Protein AF-A0A2X1BFC6-F1 (afdb_monomer_lite)

pLDDT: mean 88.23, std 8.53, range [53.25, 97.19]

Structure (mmCIF, N/CA/C/O backbone):
data_AF-A0A2X1BFC6-F1
#
_entry.id   AF-A0A2X1BFC6-F1
#
loop_
_atom_site.group_PDB
_atom_site.id
_atom_site.type_symbol
_atom_site.label_atom_id
_atom_site.label_alt_id
_atom_site.label_comp_id
_atom_site.label_asym_id
_atom_site.label_entity_id
_atom_site.label_seq_id
_atom_site.pdbx_PDB_ins_code
_atom_site.Cartn_x
_atom_site.Cartn_y
_atom_site.Cartn_z
_atom_site.occupancy
_atom_site.B_iso_or_equiv
_atom_site.auth_seq_id
_atom_site.auth_comp_id
_atom_site.auth_asym_id
_atom_site.auth_atom_id
_atom_site.pdbx_PDB_model_num
ATOM 1 N N . MET A 1 1 ? 3.446 5.743 -0.254 1.00 87.69 1 MET A N 1
ATOM 2 C CA . MET A 1 1 ? 4.754 5.543 -0.917 1.00 87.69 1 MET A CA 1
ATOM 3 C C . MET A 1 1 ? 5.551 4.439 -0.251 1.00 87.69 1 MET A C 1
ATOM 5 O O . MET A 1 1 ? 5.902 3.480 -0.920 1.00 87.69 1 MET A O 1
ATOM 9 N N . ASP A 1 2 ? 5.755 4.515 1.061 1.00 87.00 2 ASP A N 1
ATOM 10 C CA . ASP A 1 2 ? 6.468 3.485 1.826 1.00 87.00 2 ASP A CA 1
ATOM 11 C C . ASP A 1 2 ? 5.932 2.071 1.605 1.00 87.00 2 ASP A C 1
ATOM 13 O O . ASP A 1 2 ? 6.721 1.149 1.427 1.00 87.00 2 ASP A O 1
ATOM 17 N N . LEU A 1 3 ? 4.609 1.912 1.517 1.00 89.00 3 LEU A N 1
ATOM 18 C CA . LEU A 1 3 ? 3.996 0.620 1.226 1.00 89.00 3 LEU A CA 1
ATOM 19 C C . LEU A 1 3 ? 4.397 0.053 -0.147 1.00 89.00 3 LEU A C 1
ATOM 21 O O . LEU A 1 3 ? 4.711 -1.130 -0.225 1.00 89.00 3 LEU A O 1
ATOM 25 N N . LEU A 1 4 ? 4.439 0.881 -1.202 1.00 93.00 4 LEU A N 1
ATOM 26 C CA . LEU A 1 4 ? 4.860 0.450 -2.543 1.00 93.00 4 LEU A CA 1
ATOM 27 C C . LEU A 1 4 ? 6.284 -0.109 -2.496 1.00 93.00 4 LEU A C 1
ATOM 29 O O . LEU A 1 4 ? 6.527 -1.211 -2.979 1.00 93.00 4 LEU A O 1
ATOM 33 N N . LEU A 1 5 ? 7.213 0.643 -1.897 1.00 91.56 5 LEU A N 1
ATOM 34 C CA . LEU A 1 5 ? 8.611 0.227 -1.787 1.00 91.56 5 LEU A CA 1
ATOM 35 C C . LEU A 1 5 ? 8.722 -1.048 -0.954 1.00 91.56 5 LEU A C 1
ATOM 37 O O . LEU A 1 5 ? 9.316 -2.027 -1.394 1.00 91.56 5 LEU A O 1
ATOM 41 N N . SER A 1 6 ? 8.105 -1.075 0.225 1.00 89.19 6 SER A N 1
ATOM 42 C CA . SER A 1 6 ? 8.121 -2.261 1.077 1.00 89.19 6 SER A CA 1
ATOM 43 C C . SER A 1 6 ? 7.599 -3.492 0.342 1.00 89.19 6 SER A C 1
ATOM 45 O O . SER A 1 6 ? 8.228 -4.542 0.422 1.00 89.19 6 SER A O 1
ATOM 47 N N . PHE A 1 7 ? 6.513 -3.361 -0.423 1.00 91.19 7 PHE A N 1
ATOM 48 C CA . PHE A 1 7 ? 5.928 -4.473 -1.163 1.00 91.19 7 PHE A CA 1
ATOM 49 C C . PHE A 1 7 ? 6.791 -4.915 -2.353 1.00 91.19 7 PHE A C 1
ATOM 51 O O . PHE A 1 7 ? 7.059 -6.105 -2.495 1.00 91.19 7 PHE A O 1
ATOM 58 N N . TYR A 1 8 ? 7.305 -3.975 -3.153 1.00 93.56 8 TYR A N 1
ATOM 59 C CA . TYR A 1 8 ? 8.201 -4.262 -4.280 1.00 93.56 8 TYR A CA 1
ATOM 60 C C . TYR A 1 8 ? 9.441 -5.049 -3.839 1.00 93.56 8 TYR A C 1
ATOM 62 O O . TYR A 1 8 ? 9.759 -6.103 -4.386 1.00 93.56 8 TYR A O 1
ATOM 70 N N . PHE A 1 9 ? 10.127 -4.579 -2.798 1.00 91.12 9 PHE A N 1
ATOM 71 C CA . PHE A 1 9 ? 11.326 -5.250 -2.303 1.00 91.12 9 PHE A CA 1
ATOM 72 C C . PHE A 1 9 ? 11.017 -6.527 -1.504 1.00 91.12 9 PHE A C 1
ATOM 74 O O . PHE A 1 9 ? 11.853 -7.429 -1.435 1.00 91.12 9 PHE A O 1
ATOM 81 N N . PHE A 1 10 ? 9.822 -6.642 -0.920 1.00 89.38 10 PHE A N 1
ATOM 82 C CA . PHE A 1 10 ? 9.375 -7.889 -0.304 1.00 89.38 10 PHE A CA 1
ATOM 83 C C . PHE A 1 10 ? 9.189 -8.989 -1.356 1.00 89.38 10 PHE A C 1
ATOM 85 O O . PHE A 1 10 ? 9.731 -10.079 -1.185 1.00 89.38 10 PHE A O 1
ATOM 92 N N . LEU A 1 11 ? 8.538 -8.690 -2.487 1.00 90.62 11 LEU A N 1
ATOM 93 C CA . LEU A 1 11 ? 8.371 -9.648 -3.590 1.00 90.62 11 LEU A CA 1
ATOM 94 C C . LEU A 1 11 ? 9.706 -10.102 -4.205 1.00 90.62 11 LEU A C 1
ATOM 96 O O . LEU A 1 11 ? 9.785 -11.196 -4.745 1.00 90.62 11 LEU A O 1
ATOM 100 N N . ARG A 1 12 ? 10.777 -9.306 -4.090 1.00 89.62 12 ARG A N 1
ATOM 101 C CA . ARG A 1 12 ? 12.127 -9.703 -4.535 1.00 89.62 12 ARG A CA 1
ATOM 102 C C . ARG A 1 12 ? 12.796 -10.742 -3.637 1.00 89.62 12 ARG A C 1
ATOM 104 O O . ARG A 1 12 ? 13.711 -11.422 -4.089 1.00 89.62 12 ARG A O 1
ATOM 111 N N . THR A 1 13 ? 12.415 -10.807 -2.364 1.00 86.56 13 THR A N 1
ATOM 112 C CA . THR A 1 13 ? 13.144 -11.583 -1.345 1.00 86.56 13 THR A CA 1
ATOM 113 C C . THR A 1 13 ? 12.330 -12.730 -0.762 1.00 86.56 13 THR A C 1
ATOM 115 O O . THR A 1 13 ? 12.906 -13.679 -0.229 1.00 86.56 13 THR A O 1
ATOM 118 N N . MET A 1 14 ? 11.000 -12.675 -0.852 1.00 84.44 14 MET A N 1
ATOM 119 C CA . MET A 1 14 ? 10.147 -13.715 -0.297 1.00 84.44 14 MET A CA 1
ATOM 120 C C . MET A 1 14 ? 10.244 -15.029 -1.103 1.00 84.44 14 MET A C 1
ATOM 122 O O . MET A 1 14 ? 10.343 -15.004 -2.331 1.00 84.44 14 MET A O 1
ATOM 126 N N . PRO A 1 15 ? 10.144 -16.201 -0.451 1.00 84.25 15 PRO A N 1
ATOM 127 C CA . PRO A 1 15 ? 10.035 -17.478 -1.152 1.00 84.25 15 PRO A CA 1
ATOM 128 C C . PRO A 1 15 ? 8.805 -17.528 -2.070 1.00 84.25 15 PRO A C 1
ATOM 130 O O . PRO A 1 15 ? 7.766 -16.931 -1.779 1.00 84.25 15 PRO A O 1
ATOM 133 N N . HIS A 1 16 ? 8.887 -18.282 -3.168 1.00 81.88 16 HIS A N 1
ATOM 134 C CA . HIS A 1 16 ? 7.765 -18.440 -4.093 1.00 81.88 16 HIS A CA 1
ATOM 135 C C . HIS A 1 16 ? 6.589 -19.169 -3.417 1.00 81.88 16 HIS A C 1
ATOM 137 O O . HIS A 1 16 ? 6.662 -20.361 -3.133 1.00 81.88 16 HIS A O 1
ATOM 143 N N . GLN A 1 17 ? 5.477 -18.459 -3.206 1.00 79.06 17 GLN A N 1
ATOM 144 C CA . GLN A 1 17 ? 4.271 -18.978 -2.538 1.00 79.06 17 GLN A CA 1
ATOM 145 C C . GLN A 1 17 ? 3.107 -19.298 -3.496 1.00 79.06 17 GLN A C 1
ATOM 147 O O . GLN A 1 17 ? 2.010 -19.610 -3.049 1.00 79.06 17 GLN A O 1
ATOM 152 N N . GLY A 1 18 ? 3.308 -19.219 -4.818 1.00 80.25 18 GLY A N 1
ATOM 153 C CA . GLY A 1 18 ? 2.272 -19.580 -5.802 1.00 80.25 18 GLY A CA 1
ATOM 154 C C . GLY A 1 18 ? 1.211 -18.506 -6.070 1.00 80.25 18 GLY A C 1
ATOM 155 O O . GLY A 1 18 ? 0.283 -18.749 -6.837 1.00 80.25 18 GLY A O 1
ATOM 156 N N . LEU A 1 19 ? 1.347 -17.312 -5.489 1.00 85.56 19 LEU A N 1
ATOM 157 C CA . LEU A 1 19 ? 0.454 -16.182 -5.754 1.00 85.56 19 LEU A CA 1
ATOM 158 C C . LEU A 1 19 ? 0.660 -15.652 -7.181 1.00 85.56 19 LEU A C 1
ATOM 160 O O . LEU A 1 19 ? 1.794 -15.390 -7.580 1.00 85.56 19 LEU A O 1
ATOM 164 N N . ALA A 1 20 ? -0.427 -15.434 -7.931 1.00 89.94 20 ALA A N 1
ATOM 165 C CA . ALA A 1 20 ? -0.371 -15.018 -9.339 1.00 89.94 20 ALA A CA 1
ATOM 166 C C . ALA A 1 20 ? 0.431 -13.721 -9.560 1.00 89.94 20 ALA A C 1
ATOM 168 O O . ALA A 1 20 ? 1.233 -13.638 -10.488 1.00 89.94 20 ALA A O 1
ATOM 169 N N . LEU A 1 21 ? 0.265 -12.736 -8.670 1.00 90.56 21 LEU A N 1
ATOM 170 C CA . LEU A 1 21 ? 1.008 -11.475 -8.713 1.00 90.56 21 LEU A CA 1
ATOM 171 C C . LEU A 1 21 ? 2.512 -11.678 -8.485 1.00 90.56 21 LEU A C 1
ATOM 173 O O . LEU A 1 21 ? 3.322 -11.079 -9.184 1.00 90.56 21 LEU A O 1
ATOM 177 N N . HIS A 1 22 ? 2.882 -12.538 -7.532 1.00 93.31 22 HIS A N 1
ATOM 178 C CA . HIS A 1 22 ? 4.284 -12.829 -7.238 1.00 93.31 22 HIS A CA 1
ATOM 179 C C . HIS A 1 22 ? 4.929 -13.630 -8.375 1.00 93.31 22 HIS A C 1
ATOM 181 O O . HIS A 1 22 ? 6.036 -13.313 -8.791 1.00 93.31 22 HIS A O 1
ATOM 187 N N . ARG A 1 23 ? 4.211 -14.603 -8.948 1.00 92.38 23 ARG A N 1
ATOM 188 C CA . ARG A 1 23 ? 4.674 -15.333 -10.132 1.00 92.38 23 ARG A CA 1
ATOM 189 C C . ARG A 1 23 ? 4.960 -14.379 -11.291 1.00 92.38 23 ARG A C 1
ATOM 191 O O . ARG A 1 23 ? 6.058 -14.390 -11.825 1.00 92.38 23 ARG A O 1
ATOM 198 N N . ARG A 1 24 ? 4.011 -13.490 -11.602 1.00 93.56 24 ARG A N 1
ATOM 199 C CA . ARG A 1 24 ? 4.197 -12.452 -12.622 1.00 93.56 24 ARG A CA 1
ATOM 200 C C . ARG A 1 24 ? 5.412 -11.569 -12.329 1.00 93.56 24 ARG A C 1
ATOM 202 O O . ARG A 1 24 ? 6.182 -11.269 -13.231 1.00 93.56 24 ARG A O 1
ATOM 209 N N . PHE A 1 25 ? 5.588 -11.159 -11.074 1.00 95.12 25 PHE A N 1
ATOM 210 C CA . PHE A 1 25 ? 6.731 -10.355 -10.640 1.00 95.12 25 PHE A CA 1
ATOM 211 C C . PHE A 1 25 ? 8.072 -11.049 -10.895 1.00 95.12 25 PHE A C 1
ATOM 213 O O . PHE A 1 25 ? 8.996 -10.418 -11.400 1.00 95.12 25 PHE A O 1
ATOM 220 N N . LEU A 1 26 ? 8.168 -12.341 -10.583 1.00 93.38 26 LEU A N 1
ATOM 221 C CA . LEU A 1 26 ? 9.383 -13.125 -10.797 1.00 93.38 26 LEU A CA 1
ATOM 222 C C . LEU A 1 26 ? 9.641 -13.421 -12.279 1.00 93.38 26 LEU A C 1
ATOM 224 O O . LEU A 1 26 ? 10.794 -13.404 -12.702 1.00 93.38 26 LEU A O 1
ATOM 228 N N . ASP A 1 27 ? 8.584 -13.654 -13.059 1.00 93.25 27 ASP A N 1
ATOM 229 C CA . ASP A 1 27 ? 8.682 -13.928 -14.495 1.00 93.25 27 ASP A CA 1
ATOM 230 C C . ASP A 1 27 ? 9.085 -12.664 -15.284 1.00 93.25 27 ASP A C 1
ATOM 232 O O . ASP A 1 27 ? 9.949 -12.726 -16.158 1.00 93.25 27 ASP A O 1
ATOM 236 N N . GLU A 1 28 ? 8.485 -11.508 -14.973 1.00 95.56 28 GLU A N 1
ATOM 237 C CA . GLU A 1 28 ? 8.706 -10.248 -15.706 1.00 95.56 28 GLU A CA 1
ATOM 238 C C . GLU A 1 28 ? 9.875 -9.412 -15.163 1.00 95.56 28 GLU A C 1
ATOM 240 O O . GLU A 1 28 ? 10.400 -8.578 -15.898 1.00 95.56 28 GLU A O 1
ATOM 245 N N . GLN A 1 29 ? 10.271 -9.599 -13.897 1.00 94.75 29 GLN A N 1
ATOM 246 C CA . GLN A 1 29 ? 11.289 -8.796 -13.194 1.00 94.75 29 GLN A CA 1
ATOM 247 C C . GLN A 1 29 ? 11.133 -7.281 -13.451 1.00 94.75 29 GLN A C 1
ATOM 249 O O . GLN A 1 29 ? 12.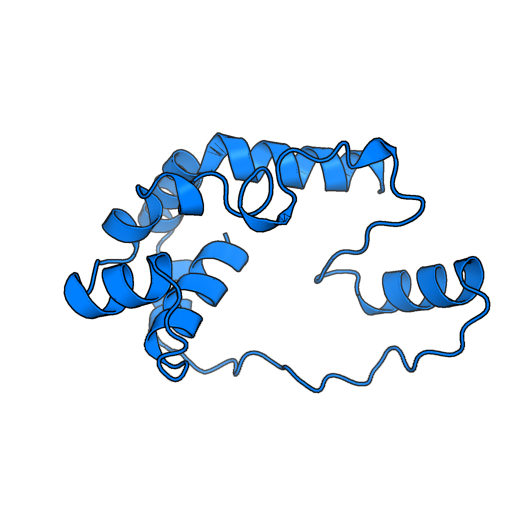064 -6.625 -13.930 1.00 94.75 29 GLN A O 1
ATOM 254 N N . PRO A 1 30 ? 9.942 -6.706 -13.190 1.00 97.19 30 PRO A N 1
ATOM 255 C CA . PRO A 1 30 ? 9.648 -5.331 -13.572 1.00 97.19 30 PRO A CA 1
ATOM 256 C C . PRO A 1 30 ? 10.527 -4.342 -12.801 1.00 97.19 30 PRO A C 1
ATOM 258 O O . PRO A 1 30 ? 10.850 -4.565 -11.634 1.00 97.19 30 PRO A O 1
ATOM 261 N N . THR A 1 31 ? 10.831 -3.190 -13.408 1.00 95.56 31 THR A N 1
ATOM 262 C CA . THR A 1 31 ? 11.322 -2.043 -12.629 1.00 95.56 31 THR A CA 1
ATOM 263 C C . THR A 1 31 ? 10.227 -1.550 -11.682 1.00 95.56 31 THR A C 1
ATOM 265 O O . THR A 1 31 ? 9.041 -1.834 -11.878 1.00 95.56 31 THR A O 1
ATOM 268 N N . LEU A 1 32 ? 10.600 -0.760 -10.673 1.00 95.62 32 LEU A N 1
ATOM 269 C CA . LEU A 1 32 ? 9.642 -0.176 -9.733 1.00 95.62 32 LEU A CA 1
ATOM 270 C C . LEU A 1 32 ? 8.536 0.627 -10.439 1.00 95.62 32 LEU A C 1
ATOM 272 O O . LEU A 1 32 ? 7.375 0.548 -10.047 1.00 95.62 32 LEU A O 1
ATOM 276 N N . GLU A 1 33 ? 8.880 1.374 -11.489 1.00 96.00 33 GLU A N 1
ATOM 277 C CA . GLU A 1 33 ? 7.937 2.174 -12.276 1.00 96.00 33 GLU A CA 1
ATOM 278 C C . GLU A 1 33 ? 6.938 1.277 -12.993 1.00 96.00 33 GLU A C 1
ATOM 280 O O . GLU A 1 33 ? 5.735 1.490 -12.881 1.00 96.00 33 GLU A O 1
ATOM 285 N N . VAL A 1 34 ? 7.428 0.246 -13.691 1.00 96.88 34 VAL A N 1
ATOM 286 C CA . VAL A 1 34 ? 6.570 -0.712 -14.397 1.00 96.88 34 VAL A CA 1
ATOM 287 C C . VAL A 1 34 ? 5.657 -1.419 -13.403 1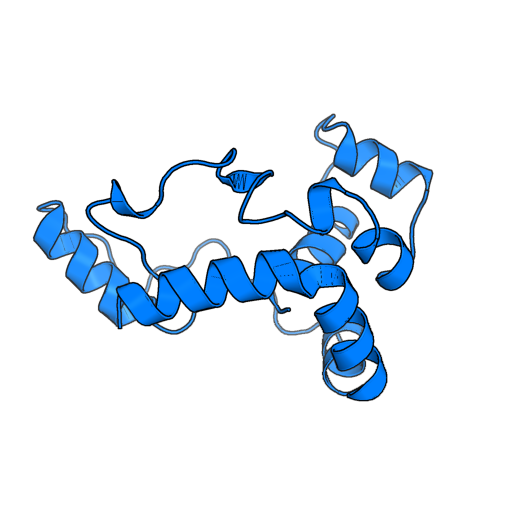.00 96.88 34 VAL A C 1
ATOM 289 O O . VAL A 1 34 ? 4.451 -1.499 -13.632 1.00 96.88 34 VAL A O 1
ATOM 292 N N . PHE A 1 35 ? 6.197 -1.857 -12.268 1.00 96.81 35 PHE A N 1
ATOM 293 C CA . PHE A 1 35 ? 5.425 -2.486 -11.203 1.00 96.81 35 PHE A CA 1
ATOM 294 C C . PHE A 1 35 ? 4.325 -1.563 -10.658 1.00 96.81 35 PHE A C 1
ATOM 296 O O . PHE A 1 35 ? 3.191 -2.000 -10.471 1.00 96.81 35 PHE A O 1
ATOM 303 N N . ALA A 1 36 ? 4.619 -0.273 -10.471 1.00 96.56 36 ALA A N 1
ATOM 304 C CA . ALA A 1 36 ? 3.651 0.715 -9.997 1.00 96.56 36 ALA A CA 1
ATOM 305 C C . ALA A 1 36 ? 2.488 0.957 -10.977 1.00 96.56 36 ALA A C 1
ATOM 307 O O . ALA A 1 36 ? 1.437 1.429 -10.552 1.00 96.56 36 ALA A O 1
ATOM 308 N N . THR A 1 37 ? 2.633 0.609 -12.262 1.00 96.00 37 THR A N 1
ATOM 309 C CA . THR A 1 37 ? 1.532 0.696 -13.243 1.00 96.00 37 THR A CA 1
ATOM 310 C C . THR A 1 37 ? 0.561 -0.482 -13.193 1.00 96.00 37 THR A C 1
ATOM 312 O O . THR A 1 37 ? -0.494 -0.445 -13.825 1.00 96.00 37 THR A O 1
ATOM 315 N N . TRP A 1 38 ? 0.891 -1.561 -12.481 1.00 95.62 38 TRP A N 1
ATOM 316 C CA . TRP A 1 38 ? 0.032 -2.738 -12.451 1.00 95.62 38 TRP A CA 1
ATOM 317 C C . TRP A 1 38 ? -1.252 -2.436 -11.681 1.00 95.62 38 TRP A C 1
ATOM 319 O O . TRP A 1 38 ? -1.204 -1.946 -10.556 1.00 95.62 38 TRP A O 1
ATOM 329 N N . ALA A 1 39 ? -2.408 -2.789 -12.250 1.00 93.38 39 ALA A N 1
ATOM 330 C CA . ALA A 1 39 ? -3.707 -2.467 -11.653 1.00 93.38 39 ALA A CA 1
ATOM 331 C C . ALA A 1 39 ? -3.857 -2.901 -10.172 1.00 93.38 39 ALA A C 1
ATOM 333 O O . ALA A 1 39 ? -4.340 -2.090 -9.382 1.00 93.38 39 ALA A O 1
ATOM 334 N N . PRO A 1 40 ? -3.392 -4.097 -9.738 1.00 92.75 40 PRO A N 1
ATOM 335 C CA . PRO A 1 40 ? -3.423 -4.475 -8.319 1.00 92.75 40 PRO A CA 1
ATOM 336 C C . PRO A 1 40 ? -2.520 -3.619 -7.417 1.00 92.75 40 PRO A C 1
ATOM 338 O O . PRO A 1 40 ? -2.742 -3.546 -6.213 1.00 92.75 40 PRO A O 1
ATOM 341 N N . ILE A 1 41 ? -1.491 -2.983 -7.977 1.00 95.12 41 ILE A N 1
ATOM 342 C CA . ILE A 1 41 ? -0.538 -2.139 -7.248 1.00 95.12 41 ILE A CA 1
ATOM 343 C C . ILE A 1 41 ? -1.049 -0.703 -7.147 1.00 95.12 41 ILE A C 1
ATOM 345 O O . ILE A 1 41 ? -0.937 -0.089 -6.089 1.00 95.12 41 ILE A O 1
ATOM 349 N N . GLN A 1 42 ? -1.695 -0.196 -8.199 1.00 94.19 42 GLN A N 1
ATOM 350 C CA . GLN A 1 42 ? -2.341 1.121 -8.187 1.00 94.19 42 GLN A CA 1
ATOM 351 C C . GLN A 1 42 ? -3.488 1.241 -7.184 1.00 94.19 42 GLN A C 1
ATOM 353 O O . GLN A 1 42 ? -3.883 2.352 -6.851 1.00 94.19 42 GLN A O 1
ATOM 358 N N . ARG A 1 43 ? -4.027 0.110 -6.719 1.00 91.31 43 ARG A N 1
ATOM 359 C CA . ARG A 1 43 ? -5.128 0.029 -5.748 1.00 91.31 43 ARG A CA 1
ATOM 360 C C . ARG A 1 43 ? -4.786 -0.929 -4.612 1.00 91.31 43 ARG A C 1
ATOM 362 O O . ARG A 1 43 ? -5.619 -1.727 -4.182 1.00 91.31 43 ARG A O 1
ATOM 369 N N . LEU A 1 44 ? -3.519 -0.919 -4.197 1.00 89.38 44 LEU A N 1
ATOM 370 C CA . LEU A 1 44 ? -2.972 -1.916 -3.285 1.00 89.38 44 LEU A CA 1
ATOM 371 C C . LEU A 1 44 ? -3.725 -1.948 -1.952 1.00 89.38 44 LEU A C 1
ATOM 373 O O . LEU A 1 44 ? -4.087 -3.025 -1.484 1.00 89.38 44 LEU A O 1
ATOM 377 N N . THR A 1 45 ? -3.991 -0.787 -1.352 1.00 87.31 45 THR A N 1
ATOM 378 C CA . THR A 1 45 ? -4.747 -0.729 -0.096 1.00 87.31 45 THR A CA 1
ATOM 379 C C . THR A 1 45 ? -6.246 -0.795 -0.346 1.00 87.31 45 THR A C 1
ATOM 381 O O . THR A 1 45 ? -6.912 -1.672 0.198 1.00 87.31 45 THR A O 1
ATOM 384 N N . SER A 1 46 ? -6.765 0.086 -1.198 1.00 87.06 46 SER A N 1
ATOM 385 C CA . SER A 1 46 ? -8.203 0.259 -1.434 1.00 87.06 46 SER A CA 1
ATOM 386 C C . SER A 1 46 ? -8.912 -1.007 -1.934 1.00 87.06 46 SER A C 1
ATOM 388 O O . SER A 1 46 ? -9.982 -1.345 -1.431 1.00 87.06 46 SER A O 1
ATOM 390 N N . GLU A 1 47 ? -8.307 -1.739 -2.872 1.00 90.00 47 GLU A N 1
ATOM 391 C CA . GLU A 1 47 ? -8.917 -2.916 -3.506 1.00 90.00 47 GLU A CA 1
ATOM 392 C C . GLU A 1 47 ? -8.153 -4.203 -3.193 1.00 90.00 47 GLU A C 1
ATOM 394 O O . GLU A 1 47 ? -8.738 -5.177 -2.735 1.00 90.00 47 GLU A O 1
ATOM 399 N N . THR A 1 48 ? -6.838 -4.243 -3.401 1.00 87.56 48 THR A N 1
ATOM 400 C CA . THR A 1 48 ? -6.095 -5.512 -3.324 1.00 87.56 48 THR A CA 1
ATOM 401 C C . THR A 1 48 ? -6.039 -6.078 -1.904 1.00 87.56 48 THR A C 1
ATOM 403 O O . THR A 1 48 ? -6.145 -7.291 -1.733 1.00 87.56 48 THR A O 1
ATOM 406 N N . PHE A 1 49 ? -5.886 -5.232 -0.881 1.00 87.88 49 PHE A N 1
ATOM 407 C CA . PHE A 1 49 ? -5.875 -5.670 0.519 1.00 87.88 49 PHE A CA 1
ATOM 408 C C . PHE A 1 49 ? -7.255 -5.643 1.166 1.00 87.88 49 PHE A C 1
ATOM 410 O O . PHE A 1 49 ? -7.614 -6.596 1.855 1.00 87.88 49 PHE A O 1
ATOM 417 N N . PHE A 1 50 ? -8.020 -4.568 0.966 1.00 88.44 50 PHE A N 1
ATOM 418 C CA . PHE A 1 50 ? -9.306 -4.388 1.644 1.00 88.44 50 PHE A CA 1
ATOM 419 C C . PHE A 1 50 ? -10.525 -4.725 0.780 1.00 88.44 50 PHE A C 1
ATOM 421 O O . PHE A 1 50 ? -11.638 -4.687 1.291 1.00 88.44 50 PHE A O 1
ATOM 428 N N . GLY A 1 51 ? -10.362 -5.086 -0.494 1.00 90.00 51 GLY A N 1
ATOM 429 C CA . GLY A 1 51 ? -11.456 -5.557 -1.352 1.00 90.00 51 GLY A CA 1
ATOM 430 C C . GLY A 1 51 ? -12.595 -4.553 -1.530 1.00 90.00 51 GLY A C 1
ATOM 431 O O . GLY A 1 51 ? -13.752 -4.969 -1.574 1.00 90.00 51 GLY A O 1
ATOM 432 N N . GLY A 1 52 ? -12.304 -3.248 -1.514 1.00 88.44 52 GLY A N 1
ATOM 433 C CA . GLY A 1 52 ? -13.328 -2.203 -1.574 1.00 88.44 52 GLY A CA 1
ATOM 434 C C . GLY A 1 52 ? -14.193 -2.106 -0.310 1.00 88.44 52 GLY A C 1
ATOM 435 O O . GLY A 1 52 ? -15.280 -1.526 -0.344 1.00 88.44 52 GLY A O 1
ATOM 436 N N . TYR A 1 53 ? -13.751 -2.687 0.811 1.00 91.81 53 TYR A N 1
ATOM 437 C CA . TYR A 1 53 ? -14.492 -2.667 2.068 1.00 91.81 53 TYR A CA 1
ATOM 438 C C . TYR A 1 53 ? -14.720 -1.238 2.580 1.00 91.81 53 TYR A C 1
ATOM 440 O O . TYR A 1 53 ? -13.835 -0.380 2.545 1.00 91.81 53 TYR A O 1
ATOM 448 N N . ASP A 1 54 ? -15.914 -0.989 3.126 1.00 90.19 54 ASP A N 1
ATOM 449 C CA . ASP A 1 54 ? -16.230 0.290 3.758 1.00 90.19 54 ASP A CA 1
ATOM 450 C C . ASP A 1 54 ? -15.525 0.411 5.115 1.00 90.19 54 ASP A C 1
ATOM 452 O O . ASP A 1 54 ? -16.036 -0.004 6.159 1.00 90.19 54 ASP A O 1
ATOM 456 N N . MET A 1 55 ? -14.350 1.036 5.096 1.00 90.56 55 MET A N 1
ATOM 457 C CA . MET A 1 55 ? -13.493 1.269 6.262 1.00 90.56 55 MET A CA 1
ATOM 458 C C . MET A 1 55 ? -14.175 2.057 7.394 1.00 90.56 55 MET A C 1
ATOM 460 O O . MET A 1 55 ? -13.728 2.008 8.542 1.00 90.56 55 MET A O 1
ATOM 464 N N . ARG A 1 56 ? -15.288 2.758 7.128 1.00 89.19 56 ARG A N 1
ATOM 465 C CA . ARG A 1 56 ? -16.071 3.443 8.174 1.00 89.19 56 ARG A CA 1
ATOM 466 C C . ARG A 1 56 ? -16.750 2.461 9.125 1.00 89.19 56 ARG A C 1
ATOM 468 O O . ARG A 1 56 ? -17.064 2.832 10.249 1.00 89.19 56 ARG A O 1
ATOM 475 N N . ARG A 1 57 ? -16.947 1.216 8.686 1.00 91.62 57 ARG A N 1
ATOM 476 C CA . ARG A 1 57 ? -17.537 0.135 9.486 1.00 91.62 57 AR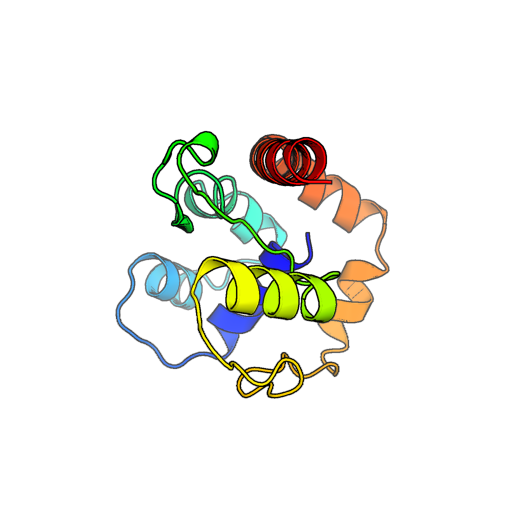G A CA 1
ATOM 477 C C . ARG A 1 57 ? -16.555 -0.497 10.469 1.00 91.62 57 ARG A C 1
ATOM 479 O O . ARG A 1 57 ? -16.966 -1.354 11.239 1.00 91.62 57 ARG A O 1
ATOM 486 N N . LEU A 1 58 ? -15.273 -0.137 10.409 1.00 90.56 58 LEU A N 1
ATOM 487 C CA . LEU A 1 58 ? -14.286 -0.584 11.384 1.00 90.56 58 LEU A CA 1
ATOM 488 C C . LEU A 1 58 ? -14.346 0.309 12.624 1.00 90.56 58 LEU A C 1
ATOM 490 O O . LEU A 1 58 ? -14.273 1.539 12.516 1.00 90.56 58 LEU A O 1
ATOM 494 N N . ASP A 1 59 ? -14.408 -0.327 13.792 1.00 90.25 59 ASP A N 1
ATOM 495 C CA . ASP A 1 59 ? -14.350 0.346 15.095 1.00 90.25 59 ASP A CA 1
ATOM 496 C C . ASP A 1 59 ? -12.967 0.961 15.361 1.00 90.25 59 ASP A C 1
ATOM 498 O O . ASP A 1 59 ? -12.825 1.926 16.115 1.00 90.25 59 ASP A O 1
ATOM 502 N N . PHE A 1 60 ? -11.933 0.419 14.710 1.00 91.81 60 PHE A N 1
ATOM 503 C CA . PHE A 1 60 ? -10.551 0.837 14.880 1.00 91.81 60 PHE A CA 1
ATOM 504 C C . PHE A 1 60 ? -9.733 0.676 13.591 1.00 91.81 60 PHE A C 1
ATOM 506 O O . PHE A 1 60 ? -9.826 -0.338 12.902 1.00 91.81 60 PHE A O 1
ATOM 513 N N . ILE A 1 61 ? -8.898 1.676 13.298 1.00 91.62 61 ILE A N 1
ATOM 514 C CA . ILE A 1 61 ? -7.866 1.653 12.257 1.00 91.62 61 ILE A CA 1
ATOM 515 C C . ILE A 1 61 ? -6.620 2.290 12.875 1.00 91.62 61 ILE A C 1
ATOM 517 O O . ILE A 1 61 ? -6.705 3.409 13.378 1.00 91.62 61 ILE A O 1
ATOM 521 N N . GLY A 1 62 ? -5.494 1.577 12.846 1.00 90.81 62 GLY A N 1
ATOM 522 C CA . GLY A 1 62 ? -4.198 2.077 13.305 1.00 90.81 62 GLY A CA 1
ATOM 523 C C . GLY A 1 62 ? -3.237 2.324 12.144 1.00 90.81 62 GLY A C 1
ATOM 524 O O . GLY A 1 62 ? -3.411 1.774 11.054 1.00 90.81 62 GLY A O 1
ATOM 525 N N . PHE A 1 63 ? -2.202 3.119 12.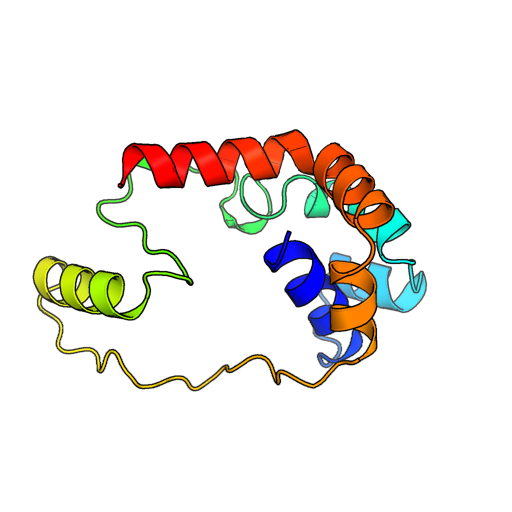397 1.00 90.00 63 PHE A N 1
ATOM 526 C CA . PHE A 1 63 ? -1.184 3.488 11.419 1.00 90.00 63 PHE A CA 1
ATOM 527 C C . PHE A 1 63 ? 0.209 3.085 11.898 1.00 90.00 63 PHE A C 1
ATOM 529 O O . PHE A 1 63 ? 0.490 2.964 13.091 1.00 90.00 63 PHE A O 1
ATOM 536 N N . HIS A 1 64 ? 1.110 2.861 10.944 1.00 85.88 64 HIS A N 1
ATOM 537 C CA . HIS A 1 64 ? 2.469 2.421 11.244 1.00 85.88 64 HIS A CA 1
ATOM 538 C C . HIS A 1 64 ? 3.241 3.482 12.047 1.00 85.88 64 HIS A C 1
ATOM 540 O O . HIS A 1 64 ? 3.955 3.158 12.995 1.00 85.88 64 HIS A O 1
ATOM 546 N N . GLU A 1 65 ? 3.068 4.754 11.696 1.00 85.62 65 GLU A N 1
ATOM 547 C CA . GLU A 1 65 ? 3.750 5.897 12.305 1.00 85.62 65 GLU A CA 1
ATOM 548 C C . GLU A 1 65 ? 3.285 6.164 13.743 1.00 85.62 65 GLU A C 1
ATOM 550 O O . GLU A 1 65 ? 4.066 6.631 14.567 1.00 85.62 65 GLU A O 1
ATOM 555 N N . THR A 1 66 ? 2.032 5.830 14.059 1.00 89.19 66 THR A N 1
ATOM 556 C CA . THR A 1 66 ? 1.408 6.005 15.381 1.00 89.19 66 THR A CA 1
ATOM 557 C C . THR A 1 66 ? 1.197 4.678 16.105 1.00 89.19 66 THR A C 1
ATOM 559 O O . THR A 1 66 ? 0.429 4.608 17.062 1.00 89.19 66 THR A O 1
ATOM 562 N N . ARG A 1 67 ? 1.927 3.625 15.707 1.00 86.69 67 ARG A N 1
ATOM 563 C CA . ARG A 1 67 ? 1.718 2.252 16.185 1.00 86.69 67 ARG A CA 1
ATOM 564 C C . ARG A 1 67 ? 1.665 2.123 17.707 1.00 86.69 67 ARG A C 1
ATOM 566 O O . ARG A 1 67 ? 0.814 1.402 18.204 1.00 86.69 67 ARG A O 1
ATOM 573 N N . GLY A 1 68 ? 2.573 2.762 18.447 1.00 87.94 68 GLY A N 1
ATOM 574 C CA . GLY A 1 68 ? 2.599 2.670 19.915 1.00 87.94 68 GLY A CA 1
ATOM 575 C C . GLY A 1 68 ? 1.277 3.139 20.546 1.00 87.94 68 GLY A C 1
ATOM 576 O O . GLY A 1 68 ? 0.579 2.328 21.158 1.00 87.94 68 GLY A O 1
ATOM 577 N N . PRO A 1 69 ? 0.892 4.414 20.344 1.00 90.38 69 PRO A N 1
ATOM 578 C CA . PRO A 1 69 ? -0.416 4.934 20.747 1.00 90.38 69 PRO A CA 1
ATOM 579 C C . PRO A 1 69 ? -1.609 4.116 20.225 1.00 90.38 69 PRO A C 1
ATOM 581 O O . PRO A 1 69 ? -2.544 3.837 20.976 1.00 90.38 69 PRO A O 1
ATOM 584 N N . ASP A 1 70 ? -1.562 3.681 18.966 1.00 91.62 70 ASP A N 1
ATOM 585 C CA . ASP A 1 70 ? -2.639 2.920 18.329 1.00 91.62 70 ASP A CA 1
ATOM 586 C C . ASP A 1 70 ? -2.833 1.538 18.964 1.00 91.62 70 ASP A C 1
ATOM 588 O O . ASP A 1 70 ? -3.962 1.127 19.222 1.00 91.62 70 ASP A O 1
ATOM 592 N N . MET A 1 71 ? -1.747 0.841 19.301 1.00 90.19 71 MET A N 1
ATOM 593 C CA . MET A 1 71 ? -1.807 -0.444 20.001 1.00 90.19 71 MET A CA 1
ATOM 594 C C . MET A 1 71 ? -2.400 -0.303 21.407 1.00 90.19 71 MET A C 1
ATOM 596 O O . MET A 1 71 ? -3.188 -1.149 21.825 1.00 90.19 71 MET A O 1
ATOM 600 N N . LEU A 1 72 ? -2.079 0.777 22.129 1.00 89.94 72 LEU A N 1
ATOM 601 C CA . LEU A 1 72 ? -2.676 1.053 23.440 1.00 89.94 72 LEU A CA 1
ATOM 602 C C . LEU A 1 72 ? -4.184 1.314 23.334 1.00 89.94 72 LEU A C 1
ATOM 604 O O . LEU A 1 72 ? -4.963 0.798 24.138 1.00 89.94 72 LEU A O 1
ATOM 608 N N . ARG A 1 73 ? -4.611 2.073 22.321 1.00 91.12 73 ARG A N 1
ATOM 609 C CA . ARG A 1 73 ? -6.033 2.321 22.057 1.00 91.12 73 ARG A CA 1
ATOM 610 C C . ARG A 1 73 ? -6.767 1.036 21.665 1.00 91.12 73 ARG A C 1
ATOM 612 O O . ARG A 1 73 ? -7.866 0.797 22.160 1.00 91.12 73 ARG A O 1
ATOM 619 N N . LEU A 1 74 ? -6.158 0.197 20.827 1.00 91.62 74 LEU A N 1
ATOM 620 C CA . LEU A 1 74 ? -6.710 -1.106 20.456 1.00 91.62 74 LEU A CA 1
ATOM 621 C C . LEU A 1 74 ? -6.874 -2.019 21.677 1.00 91.62 74 LEU A C 1
ATOM 623 O O . LEU A 1 74 ? -7.930 -2.623 21.837 1.00 91.62 74 LEU A O 1
ATOM 627 N N . ASN A 1 75 ? -5.875 -2.076 22.562 1.00 90.38 75 ASN A N 1
ATOM 628 C CA . ASN A 1 75 ? -5.951 -2.830 23.817 1.00 90.38 75 ASN A CA 1
ATOM 629 C C . ASN A 1 75 ? -7.162 -2.423 24.659 1.00 90.38 75 ASN A C 1
ATOM 631 O O . ASN A 1 75 ? -7.912 -3.285 25.116 1.00 90.38 75 ASN A O 1
ATOM 635 N N . ALA A 1 76 ? -7.380 -1.114 24.819 1.00 90.81 76 ALA A N 1
ATOM 636 C CA . ALA A 1 76 ? -8.511 -0.590 25.576 1.00 90.81 76 ALA A CA 1
ATOM 637 C C . ALA A 1 76 ? -9.864 -0.960 24.943 1.00 90.81 76 ALA A C 1
ATOM 639 O O . ALA A 1 76 ? -10.786 -1.336 25.662 1.00 90.81 76 ALA A O 1
ATOM 640 N N . LEU A 1 77 ? -9.978 -0.891 23.611 1.00 91.12 77 LEU A N 1
ATOM 641 C CA . LEU A 1 77 ? -11.208 -1.237 22.887 1.00 91.12 77 LEU A CA 1
ATOM 642 C C . LEU A 1 77 ? -11.502 -2.741 22.897 1.00 91.12 77 LEU A C 1
ATOM 644 O O . LEU A 1 77 ? -12.656 -3.141 23.016 1.00 91.12 77 LEU A O 1
ATOM 648 N N . ALA A 1 78 ? -10.469 -3.572 22.768 1.00 90.69 78 ALA A N 1
ATOM 649 C CA . ALA A 1 78 ? -10.607 -5.021 22.664 1.00 90.69 78 ALA A CA 1
ATOM 650 C C . ALA A 1 78 ? -10.586 -5.744 24.024 1.00 90.69 78 ALA A C 1
ATOM 652 O O . ALA A 1 78 ? -10.805 -6.952 24.071 1.00 90.69 78 ALA A O 1
ATOM 653 N N . GLY A 1 79 ? -10.287 -5.039 25.123 1.00 91.12 79 GLY A N 1
ATOM 654 C CA . GLY A 1 79 ? -10.069 -5.658 26.434 1.00 91.12 79 GLY A CA 1
ATOM 655 C C . GLY A 1 79 ? -8.841 -6.577 26.462 1.00 91.12 79 GLY A C 1
ATOM 656 O O . GLY A 1 79 ? -8.827 -7.567 27.191 1.00 91.12 79 GLY A O 1
ATOM 657 N N . LEU A 1 80 ? -7.827 -6.276 25.644 1.00 86.50 80 LEU A N 1
ATOM 658 C CA . LEU A 1 80 ? -6.605 -7.070 25.497 1.00 86.50 80 LEU A CA 1
ATOM 659 C C . LEU A 1 80 ? -5.409 -6.390 26.171 1.00 86.50 80 LEU A C 1
ATOM 661 O O . LEU A 1 80 ? -5.388 -5.180 26.382 1.00 86.50 80 LEU A O 1
ATOM 665 N N . GLN A 1 81 ? -4.373 -7.178 26.459 1.00 82.38 81 GLN A N 1
ATOM 666 C CA . GLN A 1 81 ? -3.076 -6.696 26.940 1.00 82.38 81 GLN A CA 1
ATOM 667 C C . GLN A 1 81 ? -1.975 -7.074 25.943 1.00 82.38 81 GLN A C 1
ATOM 669 O O . GLN A 1 81 ? -1.141 -7.934 26.211 1.00 82.38 81 GLN A O 1
ATOM 674 N N . LEU A 1 82 ? -1.998 -6.470 24.753 1.00 79.69 82 LEU A N 1
ATOM 675 C CA . LEU A 1 82 ? -0.931 -6.644 23.766 1.00 79.69 82 LEU A CA 1
ATOM 676 C C . LEU A 1 82 ? 0.279 -5.789 24.155 1.00 79.69 82 LEU A C 1
ATOM 678 O O . LEU A 1 82 ? 0.115 -4.626 24.522 1.00 79.69 82 LEU A O 1
ATOM 682 N N . GLU A 1 83 ? 1.486 -6.336 24.027 1.00 82.31 83 GLU A N 1
ATOM 683 C CA . GLU A 1 83 ? 2.739 -5.606 24.249 1.00 82.31 83 GLU A CA 1
ATOM 684 C C . GLU A 1 83 ? 3.014 -4.641 23.082 1.00 82.31 83 GLU A C 1
ATOM 686 O O . GLU A 1 83 ? 3.339 -5.094 21.978 1.00 82.31 83 GLU A O 1
ATOM 691 N N . PRO A 1 84 ? 2.932 -3.309 23.279 1.00 76.69 84 PRO A N 1
ATOM 692 C CA . PRO A 1 84 ? 3.069 -2.362 22.176 1.00 76.69 84 PRO A CA 1
ATOM 693 C C . PRO A 1 84 ? 4.469 -2.350 21.567 1.00 76.69 84 PRO A C 1
ATOM 695 O O . PRO A 1 84 ? 4.611 -1.970 20.415 1.00 76.69 84 PRO A O 1
ATOM 698 N N . GLU A 1 85 ? 5.506 -2.777 22.287 1.00 79.44 85 GLU A N 1
ATOM 699 C CA . GLU A 1 85 ? 6.894 -2.681 21.816 1.00 79.44 85 GLU A CA 1
ATOM 700 C C . GLU A 1 85 ? 7.386 -3.905 21.044 1.00 79.44 85 GLU A C 1
ATOM 702 O O . GLU A 1 85 ? 8.379 -3.820 20.320 1.00 79.44 85 GLU A O 1
ATOM 707 N N . ARG A 1 86 ? 6.679 -5.035 21.122 1.00 79.75 86 ARG A N 1
ATOM 708 C CA . ARG A 1 86 ? 7.092 -6.249 20.419 1.00 79.75 86 ARG A CA 1
ATOM 709 C C . ARG A 1 86 ? 6.942 -6.075 18.906 1.00 79.75 86 ARG A C 1
ATOM 711 O O . ARG A 1 86 ? 5.865 -5.716 18.422 1.00 79.75 86 ARG A O 1
ATOM 718 N N . ARG A 1 87 ? 8.019 -6.324 18.152 1.00 72.31 87 ARG A N 1
ATOM 719 C CA . ARG A 1 87 ? 8.070 -6.216 16.683 1.00 72.31 87 ARG A CA 1
ATOM 720 C C . ARG A 1 87 ? 8.787 -7.427 16.089 1.00 72.31 87 ARG A C 1
ATOM 722 O O . ARG A 1 87 ? 10.008 -7.439 16.007 1.00 72.31 87 ARG A O 1
ATOM 729 N N . ASP A 1 88 ? 8.017 -8.409 15.630 1.00 70.81 88 ASP A N 1
ATOM 730 C CA . ASP A 1 88 ? 8.582 -9.651 15.080 1.00 70.81 88 ASP A CA 1
ATOM 731 C C . ASP A 1 88 ? 8.932 -9.517 13.576 1.00 70.81 88 ASP A C 1
ATOM 733 O O . ASP A 1 88 ? 9.825 -10.196 13.084 1.00 70.81 88 ASP A O 1
ATOM 737 N N . ASN A 1 89 ? 8.296 -8.580 12.857 1.00 63.59 89 ASN A N 1
ATOM 738 C CA . ASN A 1 89 ? 8.498 -8.332 11.420 1.00 63.59 89 ASN A CA 1
ATOM 739 C C . ASN A 1 89 ? 9.023 -6.911 11.162 1.00 63.59 89 ASN A C 1
ATOM 741 O O . ASN A 1 89 ? 8.304 -6.043 10.662 1.00 63.59 89 ASN A O 1
ATOM 745 N N . VAL A 1 90 ? 10.273 -6.642 11.539 1.00 65.00 90 VAL A N 1
ATOM 746 C CA . VAL A 1 90 ? 10.916 -5.352 11.254 1.00 65.00 90 VAL A CA 1
ATOM 747 C C . VAL A 1 90 ? 11.512 -5.393 9.852 1.00 65.00 90 VAL A C 1
ATOM 749 O O . VAL A 1 90 ? 12.361 -6.228 9.551 1.00 65.00 90 VAL A O 1
ATOM 752 N N . THR A 1 91 ? 11.084 -4.471 8.989 1.00 63.91 91 THR A N 1
ATOM 753 C CA . THR A 1 91 ? 11.766 -4.259 7.707 1.00 63.91 91 THR A CA 1
ATOM 754 C C . THR A 1 91 ? 13.201 -3.836 8.008 1.00 63.91 91 THR A C 1
ATOM 756 O O . THR A 1 91 ? 13.406 -2.824 8.677 1.00 63.91 91 THR A O 1
ATOM 759 N N . MET A 1 92 ? 14.193 -4.607 7.555 1.00 59.75 92 MET A N 1
ATOM 760 C CA . MET A 1 92 ? 15.594 -4.242 7.749 1.00 59.75 92 MET A CA 1
ATOM 761 C C . MET A 1 92 ? 15.875 -2.907 7.049 1.00 59.75 92 MET A C 1
ATOM 763 O O . MET A 1 92 ? 15.833 -2.801 5.823 1.00 59.75 92 MET A O 1
ATOM 767 N N . ASN A 1 93 ? 16.146 -1.874 7.846 1.00 53.25 93 ASN A N 1
ATOM 768 C CA . ASN A 1 93 ? 16.635 -0.589 7.364 1.00 53.25 93 ASN A CA 1
ATOM 769 C C . ASN A 1 93 ? 18.105 -0.767 6.970 1.00 53.25 93 ASN A C 1
ATOM 771 O O . ASN A 1 93 ? 18.990 -0.671 7.813 1.00 53.25 93 ASN A O 1
ATOM 775 N N . GLY A 1 94 ? 18.361 -1.087 5.707 1.00 54.34 94 GLY A N 1
ATOM 776 C CA . GLY A 1 94 ? 19.729 -1.243 5.198 1.00 54.34 94 GLY A CA 1
ATOM 777 C C . GLY A 1 94 ? 19.837 -1.344 3.681 1.00 54.34 94 GLY A C 1
ATOM 778 O O . GLY A 1 94 ? 20.912 -1.613 3.162 1.00 54.34 94 GLY A O 1
ATOM 779 N N . ASP A 1 95 ? 18.733 -1.147 2.965 1.00 69.12 95 ASP A N 1
ATOM 780 C CA . ASP A 1 95 ? 18.693 -1.318 1.521 1.00 69.12 95 ASP A CA 1
ATOM 781 C C . ASP A 1 95 ? 19.055 0.023 0.864 1.00 69.12 95 ASP A C 1
ATOM 783 O O . ASP A 1 95 ? 18.211 0.918 0.759 1.00 69.12 95 ASP A O 1
ATOM 787 N N . THR A 1 96 ? 20.329 0.198 0.495 1.00 83.88 96 THR A N 1
ATOM 788 C CA . THR A 1 96 ? 20.857 1.423 -0.139 1.00 83.88 96 THR A CA 1
ATOM 789 C C . THR A 1 96 ? 19.983 1.860 -1.315 1.00 83.88 96 THR A C 1
ATOM 791 O O . THR A 1 96 ? 19.637 3.033 -1.427 1.00 83.88 96 THR A O 1
ATOM 794 N N . GLU A 1 97 ? 19.499 0.897 -2.104 1.00 87.00 97 GLU A N 1
ATOM 795 C CA . GLU A 1 97 ? 18.596 1.128 -3.235 1.00 87.00 97 GLU A CA 1
ATOM 796 C C . GLU A 1 97 ? 17.279 1.804 -2.803 1.00 87.00 97 GLU A C 1
ATOM 798 O O . GLU A 1 97 ? 16.813 2.751 -3.438 1.00 87.00 97 GLU A O 1
ATOM 803 N N . ARG A 1 98 ? 16.675 1.383 -1.679 1.00 87.88 98 ARG A N 1
ATOM 804 C CA . ARG A 1 98 ? 15.455 2.025 -1.153 1.00 87.88 98 ARG A CA 1
ATOM 805 C C . ARG A 1 98 ? 15.715 3.467 -0.737 1.00 87.88 98 ARG A C 1
ATOM 807 O O . ARG A 1 98 ? 14.843 4.314 -0.930 1.00 87.88 98 ARG A O 1
ATOM 814 N N . ALA A 1 99 ? 16.868 3.734 -0.127 1.00 87.88 99 ALA A N 1
ATOM 815 C CA . ALA A 1 99 ? 17.239 5.076 0.307 1.00 87.88 99 ALA A CA 1
ATOM 816 C C . ALA A 1 99 ? 17.478 6.002 -0.895 1.00 87.88 99 ALA A C 1
ATOM 818 O O . ALA A 1 99 ? 16.972 7.122 -0.905 1.00 87.88 99 ALA A O 1
ATOM 819 N N . GLU A 1 100 ? 18.160 5.510 -1.930 1.00 91.75 100 GLU A N 1
ATOM 820 C CA . GLU A 1 100 ? 18.391 6.232 -3.186 1.00 91.75 100 GLU A CA 1
ATOM 821 C C . GLU A 1 100 ? 17.078 6.580 -3.893 1.00 91.75 100 GLU A C 1
ATOM 823 O O . GLU A 1 100 ? 16.862 7.733 -4.264 1.00 91.75 100 GLU A O 1
ATOM 828 N N . ILE A 1 101 ? 16.153 5.619 -4.004 1.00 91.94 101 ILE A N 1
ATOM 829 C CA . ILE A 1 101 ? 14.827 5.861 -4.592 1.00 91.94 101 ILE A CA 1
ATOM 830 C C . ILE A 1 101 ? 14.069 6.935 -3.807 1.00 91.94 101 ILE A C 1
ATOM 832 O O . ILE A 1 101 ? 13.488 7.835 -4.408 1.00 91.94 101 ILE A O 1
ATOM 836 N N . ARG A 1 102 ? 14.083 6.866 -2.468 1.00 91.12 102 ARG A N 1
ATOM 837 C CA . ARG A 1 102 ? 13.415 7.860 -1.611 1.00 91.12 102 ARG A CA 1
ATOM 838 C C . ARG A 1 102 ? 14.025 9.255 -1.746 1.00 91.12 102 ARG A C 1
ATOM 840 O O . ARG A 1 102 ? 13.297 10.236 -1.609 1.00 91.12 102 ARG A O 1
ATOM 847 N N . ALA A 1 103 ? 15.333 9.345 -1.976 1.00 93.56 103 ALA A N 1
ATOM 848 C CA . ALA A 1 103 ? 16.032 10.613 -2.148 1.00 93.56 103 ALA A CA 1
ATOM 849 C C . ALA A 1 103 ? 15.763 11.262 -3.519 1.00 93.56 103 ALA A C 1
ATOM 851 O O . ALA A 1 103 ? 15.870 12.484 -3.647 1.00 93.56 103 ALA A O 1
ATOM 852 N N . ASP A 1 104 ? 15.375 10.484 -4.535 1.00 95.88 104 ASP A N 1
ATOM 853 C CA . ASP A 1 104 ? 15.005 11.008 -5.850 1.00 95.88 104 ASP A CA 1
ATOM 854 C C . ASP A 1 104 ? 13.580 11.585 -5.845 1.00 95.88 104 ASP A C 1
ATOM 856 O O . ASP A 1 104 ? 12.582 10.912 -6.112 1.00 95.88 104 ASP A O 1
ATOM 860 N N . VAL A 1 105 ? 13.492 12.889 -5.578 1.00 95.50 105 VAL A N 1
ATOM 861 C CA . VAL A 1 105 ? 12.225 13.631 -5.523 1.00 95.50 105 VAL A CA 1
ATOM 862 C C . VAL A 1 105 ? 11.415 13.498 -6.814 1.00 95.50 105 VAL A C 1
ATOM 864 O O . VAL A 1 105 ? 10.194 13.354 -6.751 1.00 95.50 105 VAL A O 1
ATOM 8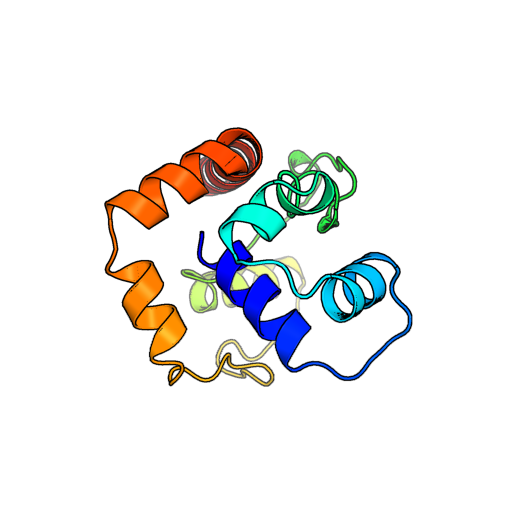67 N N . ARG A 1 106 ? 12.057 13.534 -7.990 1.00 96.19 106 ARG A N 1
ATOM 868 C CA . ARG A 1 106 ? 11.336 13.468 -9.273 1.00 96.19 106 ARG A CA 1
ATOM 869 C C . ARG A 1 106 ? 10.699 12.100 -9.452 1.00 96.19 106 ARG A C 1
ATOM 871 O O . ARG A 1 106 ? 9.525 12.011 -9.810 1.00 96.19 106 ARG A O 1
ATOM 878 N N . ARG A 1 107 ? 11.458 11.049 -9.148 1.00 95.75 107 ARG A N 1
ATOM 879 C CA . ARG A 1 107 ? 10.972 9.671 -9.178 1.00 95.75 107 ARG A CA 1
ATOM 880 C C . ARG A 1 107 ? 9.835 9.461 -8.183 1.00 95.75 107 ARG A C 1
ATOM 882 O O . ARG A 1 107 ? 8.808 8.897 -8.547 1.00 95.75 107 ARG A O 1
ATOM 889 N N . MET A 1 108 ? 9.963 9.979 -6.963 1.00 95.44 108 MET A N 1
ATOM 890 C CA . MET A 1 108 ? 8.917 9.871 -5.942 1.00 95.44 108 MET A CA 1
ATOM 891 C C . MET A 1 108 ? 7.622 10.593 -6.328 1.00 95.44 108 MET A C 1
ATOM 893 O O . MET A 1 108 ? 6.542 10.075 -6.047 1.00 95.44 108 MET A O 1
ATOM 897 N N . VAL A 1 109 ? 7.706 11.750 -6.991 1.00 95.19 109 VAL A N 1
ATOM 898 C CA . VAL A 1 109 ? 6.525 12.450 -7.522 1.00 95.19 109 VAL A CA 1
ATOM 899 C C . VAL A 1 109 ? 5.848 11.614 -8.606 1.00 95.19 109 VAL A C 1
ATOM 901 O O . VAL A 1 109 ? 4.655 11.350 -8.496 1.00 95.19 109 VAL A O 1
ATOM 904 N N . ALA A 1 110 ? 6.605 11.106 -9.582 1.00 95.31 110 ALA A N 1
ATOM 905 C CA . ALA A 1 110 ? 6.046 10.269 -10.645 1.00 95.31 110 ALA A CA 1
ATOM 906 C C . ALA A 1 110 ? 5.368 8.999 -10.094 1.00 95.31 110 ALA A C 1
ATOM 908 O O . ALA A 1 110 ? 4.266 8.644 -10.507 1.00 95.31 110 ALA A O 1
ATOM 909 N N . LEU A 1 111 ? 5.990 8.336 -9.112 1.00 95.56 111 LEU A N 1
ATOM 910 C CA . LEU A 1 111 ? 5.400 7.177 -8.436 1.00 95.56 111 LEU A CA 1
ATOM 911 C C . LEU A 1 111 ? 4.145 7.545 -7.637 1.00 95.56 111 LEU A C 1
ATOM 913 O O . LEU A 1 111 ? 3.198 6.761 -7.589 1.00 95.56 111 LEU A O 1
ATOM 917 N N . ARG A 1 112 ? 4.110 8.729 -7.013 1.00 94.38 112 ARG A N 1
ATOM 918 C CA . ARG A 1 112 ? 2.917 9.216 -6.312 1.00 94.38 112 ARG A CA 1
ATOM 919 C C . ARG A 1 112 ? 1.763 9.445 -7.277 1.00 94.38 112 ARG A C 1
ATOM 921 O O . ARG A 1 112 ? 0.648 9.046 -6.956 1.00 94.38 112 ARG A O 1
ATOM 928 N N . ASP A 1 113 ? 2.034 10.031 -8.437 1.00 95.19 113 ASP A N 1
ATOM 929 C CA . ASP A 1 113 ? 1.015 10.300 -9.451 1.00 95.19 113 ASP A CA 1
ATOM 930 C C . ASP A 1 113 ? 0.407 8.998 -9.991 1.00 95.19 113 ASP A C 1
ATOM 932 O O . ASP A 1 113 ? -0.812 8.897 -10.128 1.00 95.19 113 ASP A O 1
ATOM 936 N N . LEU A 1 114 ? 1.226 7.958 -10.191 1.00 94.44 114 LEU A N 1
ATOM 937 C CA . LEU A 1 114 ? 0.752 6.623 -10.586 1.00 94.44 114 LEU A CA 1
ATOM 938 C C . LEU A 1 114 ? -0.161 5.956 -9.548 1.00 94.44 114 LEU A C 1
AT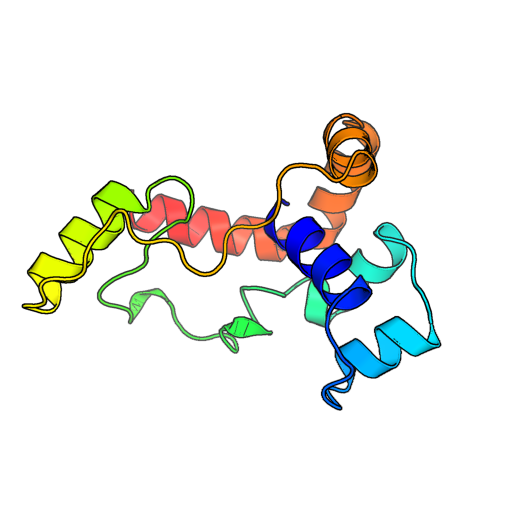OM 940 O O . LEU A 1 114 ? -0.957 5.090 -9.910 1.00 94.44 114 LEU A O 1
ATOM 944 N N . LEU A 1 115 ? -0.036 6.338 -8.276 1.00 93.88 115 LEU A N 1
ATOM 945 C CA . LEU A 1 115 ? -0.758 5.758 -7.141 1.00 93.88 115 LEU A CA 1
ATOM 946 C C . LEU A 1 115 ? -1.752 6.745 -6.510 1.00 93.88 115 LEU A C 1
ATOM 948 O O . LEU A 1 115 ? -2.138 6.569 -5.353 1.00 93.88 115 LEU A O 1
ATOM 952 N N . ILE A 1 116 ? -2.134 7.809 -7.224 1.00 93.81 116 ILE A N 1
ATOM 953 C CA . ILE A 1 116 ? -2.846 8.947 -6.630 1.00 93.81 116 ILE A CA 1
ATOM 954 C C . ILE A 1 116 ? -4.157 8.546 -5.943 1.00 93.81 116 ILE A C 1
ATOM 956 O O . ILE A 1 116 ? -4.481 9.085 -4.884 1.00 93.81 116 ILE A O 1
ATOM 960 N N . ASP A 1 117 ? -4.883 7.579 -6.498 1.00 91.00 117 ASP A N 1
ATOM 961 C CA . ASP A 1 117 ? -6.154 7.123 -5.935 1.00 91.00 117 ASP A CA 1
ATOM 962 C C . ASP A 1 117 ? -5.951 6.361 -4.620 1.00 91.00 117 ASP A C 1
ATOM 964 O O . ASP A 1 117 ? -6.632 6.645 -3.634 1.00 91.00 117 ASP A O 1
ATOM 968 N N . ASP A 1 118 ? -4.957 5.471 -4.553 1.00 91.25 118 ASP A N 1
ATOM 969 C CA . ASP A 1 118 ? -4.624 4.747 -3.320 1.00 91.25 118 ASP A CA 1
ATOM 970 C C . ASP A 1 118 ? -4.061 5.694 -2.246 1.00 91.25 118 ASP A C 1
ATOM 972 O O . ASP A 1 118 ? -4.362 5.560 -1.059 1.00 91.25 118 ASP A O 1
ATOM 976 N N . VAL A 1 119 ? -3.298 6.713 -2.660 1.00 91.75 119 VAL A N 1
ATOM 977 C CA . VAL A 1 119 ? -2.816 7.781 -1.769 1.00 91.75 119 VAL A CA 1
ATOM 978 C C . VAL A 1 119 ? -3.988 8.561 -1.178 1.00 91.75 119 VAL A C 1
ATOM 980 O O . VAL A 1 119 ? -4.044 8.741 0.038 1.00 91.75 119 VAL A O 1
ATOM 983 N N . ARG A 1 120 ? -4.948 8.985 -2.007 1.00 92.75 120 ARG A N 1
ATOM 984 C CA . ARG A 1 120 ? -6.151 9.693 -1.544 1.00 92.75 120 ARG A CA 1
ATOM 985 C C . ARG A 1 120 ? -6.989 8.832 -0.608 1.00 92.75 120 ARG A C 1
ATOM 987 O O . ARG A 1 120 ? -7.496 9.343 0.392 1.00 92.75 120 ARG A O 1
ATOM 994 N N . PHE A 1 121 ? -7.119 7.539 -0.904 1.00 92.06 121 PHE A N 1
ATOM 995 C CA . PHE A 1 121 ? -7.806 6.595 -0.029 1.00 92.06 121 PHE A CA 1
ATOM 996 C C . PHE A 1 121 ? -7.141 6.549 1.353 1.00 92.06 121 PHE A C 1
ATOM 998 O O . PHE A 1 121 ? -7.816 6.775 2.358 1.00 92.06 121 PHE A O 1
ATOM 1005 N N . TYR A 1 122 ? -5.820 6.349 1.406 1.00 90.38 122 TYR A N 1
ATOM 1006 C CA . TYR A 1 122 ? -5.055 6.330 2.655 1.00 90.38 122 TYR A CA 1
ATOM 1007 C C . TYR A 1 122 ? -5.183 7.642 3.444 1.00 90.38 122 TYR A C 1
ATOM 1009 O O . TYR A 1 122 ? -5.482 7.618 4.638 1.00 90.38 122 TYR A O 1
ATOM 1017 N N . GLU A 1 123 ? -5.004 8.790 2.783 1.00 91.06 123 GLU A N 1
ATOM 1018 C CA . GLU A 1 123 ? -5.125 10.116 3.405 1.00 91.06 123 GLU A CA 1
ATOM 1019 C C . GLU A 1 123 ? -6.539 10.354 3.962 1.00 91.06 123 GLU A C 1
ATOM 1021 O O . GLU A 1 123 ? -6.687 10.885 5.062 1.00 91.06 123 GLU A O 1
ATOM 1026 N N . THR A 1 124 ? -7.580 9.895 3.261 1.00 91.50 124 THR A N 1
ATOM 1027 C CA . THR A 1 124 ? -8.969 9.972 3.744 1.00 91.50 124 THR A CA 1
ATOM 1028 C C . THR A 1 124 ? -9.162 9.160 5.022 1.00 91.50 124 THR A C 1
ATOM 1030 O O . THR A 1 124 ? -9.731 9.671 5.988 1.00 91.50 124 THR A O 1
ATOM 1033 N N . GLN A 1 125 ? -8.660 7.919 5.064 1.00 90.69 125 GLN A N 1
ATOM 1034 C CA . GLN A 1 125 ? -8.756 7.091 6.272 1.00 90.69 125 GLN A CA 1
ATOM 1035 C C . GLN A 1 125 ? -7.971 7.690 7.439 1.00 90.69 125 GLN A C 1
ATOM 1037 O O . GLN A 1 125 ? -8.429 7.632 8.576 1.00 90.69 125 GLN A O 1
ATOM 1042 N N . ARG A 1 126 ? -6.816 8.301 7.164 1.00 88.19 126 ARG A N 1
ATOM 1043 C CA . ARG A 1 126 ? -6.003 8.978 8.177 1.00 88.19 126 ARG A CA 1
ATOM 1044 C C . ARG A 1 126 ? -6.718 10.186 8.768 1.00 88.19 126 ARG A C 1
ATOM 1046 O O . ARG A 1 126 ? -6.850 10.280 9.982 1.00 88.19 126 ARG A O 1
ATOM 1053 N N . ASN A 1 127 ? -7.228 11.074 7.923 1.00 88.25 127 ASN A N 1
ATOM 1054 C CA . ASN A 1 127 ? -7.863 12.314 8.372 1.00 88.25 127 ASN A CA 1
ATOM 1055 C C . ASN A 1 127 ? -9.198 12.075 9.087 1.00 88.25 127 ASN A C 1
ATOM 1057 O O . ASN A 1 127 ? -9.562 12.845 9.964 1.00 88.25 127 ASN A O 1
ATOM 1061 N N . ALA A 1 128 ? -9.921 11.005 8.747 1.00 84.88 128 ALA A N 1
ATOM 1062 C CA . ALA A 1 128 ? -11.158 10.643 9.438 1.00 84.88 128 ALA A CA 1
ATOM 1063 C C . ALA A 1 128 ? -10.931 10.091 10.861 1.00 84.88 128 ALA A C 1
ATOM 1065 O O . ALA A 1 128 ? -11.899 9.895 11.597 1.00 84.88 128 ALA A O 1
ATOM 1066 N N . ARG A 1 129 ? -9.683 9.761 11.222 1.00 77.06 129 ARG A N 1
ATOM 1067 C CA . ARG A 1 129 ? -9.330 9.047 12.461 1.00 77.06 129 ARG A CA 1
ATOM 1068 C C . ARG A 1 129 ? -8.281 9.768 13.321 1.00 77.06 129 ARG A C 1
ATOM 1070 O O . ARG A 1 129 ? -8.012 9.276 14.419 1.00 77.06 129 ARG A O 1
ATOM 1077 N N . ALA A 1 130 ? -7.714 10.868 12.815 1.00 60.69 130 ALA A N 1
ATOM 1078 C CA . ALA A 1 130 ? -6.866 11.817 13.539 1.00 60.69 130 ALA A CA 1
ATOM 1079 C C . ALA A 1 130 ? -7.710 12.715 14.453 1.00 60.69 130 ALA A C 1
ATOM 1081 O O . ALA A 1 130 ? -7.227 13.009 15.567 1.00 60.69 130 ALA A O 1
#

Secondary structure (DSSP, 8-state):
-HHHHHHHHHHHHS-----HHHHHHHHH---HHHHHTSHHHHTIIIIIITTT--GGG-S----STTHHHHHHHHHHHHT----TT--SS---S--HHHHHHHH-HHHHHHHHHHTHHHHHHHHHHHHTT-

Foldseek 3Di:
DVVLLVVLVCLVPDPDPPDPLSVCCVVVVDDSLRNLLDPCNLCVPCPNPCNNDDPVPDPADDDPVCQLVRVVVVCVVVVHDDDSPDDPDDDDPDDVVSVVCVPPPVNVVSSCVSNVVNVVVVVVSVVVHD

Sequence (130 aa):
MDLLLSFYFFLRTMPHQGLALHRRFLDEQPTLEVFATWAPIQRLTSETFFGGYDMRRLDFIGFHETRGPDMLRLNALAGLQLEPERRDNVTMNGDTERAEIRADVRRMVALRDLLIDDVRFYETQRNARA

Radius of gyration: 16.46 Å; chains: 1; bounding box: 38×33×43 Å

Organism: Brevundimonas vesicularis (NCBI:txid41276)